Protein AF-A0A963LRU3-F1 (afdb_monomer)

Solvent-accessible surface area (backbone atoms only — not comparable to full-atom values): 7025 Å² total; per-residue (Å²): 54,26,50,71,86,40,82,47,17,64,58,60,82,90,46,84,67,90,66,54,71,66,57,50,51,54,60,57,49,73,84,42,90,81,60,93,87,69,85,81,79,93,67,84,57,61,56,91,53,72,88,30,40,31,77,42,60,68,59,45,30,52,53,37,49,76,72,66,50,53,80,93,74,42,66,72,76,91,49,72,72,38,33,42,38,40,62,49,59,48,100,85,68,46,67,73,80,54,68,53,74,46,72,40,77,71,81,73,88,126

Mean predicted aligned error: 4.02 Å

Structure (mmCIF, N/CA/C/O backbone):
data_AF-A0A963LRU3-F1
#
_entry.id   AF-A0A963LRU3-F1
#
loop_
_atom_site.group_PDB
_atom_site.id
_atom_site.type_symbol
_atom_site.label_atom_id
_atom_site.label_alt_id
_atom_site.label_comp_id
_atom_site.label_asym_id
_atom_site.label_entity_id
_atom_site.label_seq_id
_atom_site.pdbx_PDB_ins_code
_atom_site.Cartn_x
_atom_site.Cartn_y
_atom_site.Cartn_z
_atom_site.occupancy
_atom_site.B_iso_or_equiv
_atom_site.auth_seq_id
_atom_site.auth_comp_id
_atom_site.auth_asym_id
_atom_site.auth_atom_id
_atom_site.pdbx_PDB_model_num
ATOM 1 N N . VAL A 1 1 ? -2.780 5.410 -5.870 1.00 96.12 1 VAL A N 1
ATOM 2 C CA . VAL A 1 1 ? -1.397 5.559 -5.351 1.00 96.12 1 VAL A CA 1
ATOM 3 C C . VAL A 1 1 ? -0.500 6.034 -6.474 1.00 96.12 1 VAL A C 1
ATOM 5 O O . VAL A 1 1 ? -0.472 5.414 -7.535 1.00 96.12 1 VAL A O 1
ATOM 8 N N . GLN A 1 2 ? 0.196 7.145 -6.260 1.00 97.62 2 GLN A N 1
ATOM 9 C CA . GLN A 1 2 ? 1.064 7.779 -7.245 1.00 97.62 2 GLN A CA 1
ATOM 10 C C . GLN A 1 2 ? 2.408 8.151 -6.613 1.00 97.62 2 GLN A C 1
ATOM 12 O O . GLN A 1 2 ? 2.460 8.503 -5.433 1.00 97.62 2 GLN A O 1
ATOM 17 N N . VAL A 1 3 ? 3.470 8.104 -7.414 1.00 98.06 3 VAL A N 1
ATOM 18 C CA . VAL A 1 3 ? 4.805 8.615 -7.078 1.00 98.06 3 VAL A CA 1
ATOM 19 C C . VAL A 1 3 ? 5.189 9.629 -8.149 1.00 98.06 3 VAL A C 1
ATOM 21 O O . VAL A 1 3 ? 5.135 9.315 -9.336 1.00 98.06 3 VAL A O 1
ATOM 24 N N . ASN A 1 4 ? 5.532 10.855 -7.755 1.00 97.44 4 ASN A N 1
ATOM 25 C CA . ASN A 1 4 ? 5.851 11.967 -8.660 1.00 97.44 4 ASN A CA 1
ATOM 26 C C . ASN A 1 4 ? 4.750 12.235 -9.706 1.00 97.44 4 ASN A C 1
ATOM 28 O O . ASN A 1 4 ? 5.034 12.522 -10.864 1.00 97.44 4 ASN A O 1
ATOM 32 N N . GLY A 1 5 ? 3.480 12.078 -9.314 1.00 96.94 5 GLY A N 1
ATOM 33 C CA . GLY A 1 5 ? 2.323 12.201 -10.212 1.00 96.94 5 GLY A CA 1
ATOM 34 C C . GLY A 1 5 ? 2.123 11.021 -11.173 1.00 96.94 5 GLY A C 1
ATOM 35 O O . GLY A 1 5 ? 1.125 10.974 -11.889 1.00 96.94 5 GLY A O 1
ATOM 36 N N . HIS A 1 6 ? 3.023 10.035 -11.179 1.00 96.81 6 HIS A N 1
ATOM 37 C CA . HIS A 1 6 ? 2.880 8.821 -11.973 1.00 96.81 6 HIS A CA 1
ATOM 38 C C . HIS A 1 6 ? 2.137 7.744 -11.188 1.00 96.81 6 HIS A C 1
ATOM 40 O O . HIS A 1 6 ? 2.441 7.466 -10.027 1.00 96.81 6 HIS A O 1
ATOM 46 N N . ARG A 1 7 ? 1.165 7.103 -11.838 1.00 96.19 7 ARG A N 1
ATOM 47 C CA . ARG A 1 7 ? 0.395 5.997 -11.262 1.00 96.19 7 ARG A CA 1
ATOM 48 C C . ARG A 1 7 ? 1.312 4.824 -10.910 1.00 96.19 7 ARG A C 1
ATOM 50 O O . ARG A 1 7 ? 1.947 4.256 -11.793 1.00 96.19 7 ARG A O 1
ATOM 57 N N . LEU A 1 8 ? 1.302 4.424 -9.638 1.00 97.00 8 LEU A N 1
ATOM 58 C CA . LEU A 1 8 ? 1.895 3.166 -9.168 1.00 97.00 8 LEU A CA 1
ATOM 59 C C . LEU A 1 8 ? 0.833 2.057 -9.079 1.00 97.00 8 LEU A C 1
ATOM 61 O O . LEU A 1 8 ? 1.080 0.915 -9.463 1.00 97.00 8 LEU A O 1
ATOM 65 N N . GLY A 1 9 ? -0.372 2.403 -8.620 1.00 96.31 9 GLY A N 1
ATOM 66 C CA . GLY A 1 9 ? -1.486 1.464 -8.527 1.00 96.31 9 GLY A CA 1
ATOM 67 C C . GLY A 1 9 ? -2.780 2.091 -8.026 1.00 96.31 9 GLY A C 1
ATOM 68 O O . GLY A 1 9 ? -2.781 3.122 -7.351 1.00 96.31 9 GLY A O 1
ATOM 69 N N . GLU A 1 10 ? -3.884 1.437 -8.355 1.00 95.50 10 GLU A N 1
ATOM 70 C CA . GLU A 1 10 ? -5.263 1.754 -7.977 1.00 95.50 10 GLU A CA 1
ATOM 71 C C . GLU A 1 10 ? -5.978 0.457 -7.557 1.00 95.50 10 GLU A C 1
ATOM 73 O O . GLU A 1 10 ? -6.902 0.008 -8.235 1.00 95.50 10 GLU A O 1
ATOM 78 N N . PRO A 1 11 ? -5.523 -0.205 -6.478 1.00 94.50 11 PRO A N 1
ATOM 79 C CA . PRO A 1 11 ? -6.152 -1.435 -6.036 1.00 94.50 11 PRO A CA 1
ATOM 80 C C . PRO A 1 11 ? -7.507 -1.167 -5.366 1.00 94.50 11 PRO A C 1
ATOM 82 O O . PRO A 1 11 ? -7.717 -0.146 -4.706 1.00 94.50 11 PRO A O 1
ATOM 85 N N . HIS A 1 12 ? -8.417 -2.126 -5.495 1.00 92.06 12 HIS A N 1
ATOM 86 C CA . HIS A 1 12 ? -9.727 -2.118 -4.864 1.00 92.06 12 HIS A CA 1
ATOM 87 C C . HIS A 1 12 ? -9.644 -2.728 -3.460 1.00 92.06 12 HIS A C 1
ATOM 89 O O . HIS A 1 12 ? -9.326 -3.903 -3.282 1.00 92.06 12 HIS A O 1
ATOM 95 N N . ALA A 1 13 ? -9.959 -1.917 -2.447 1.00 87.69 13 ALA A N 1
ATOM 96 C CA . ALA A 1 13 ? -9.873 -2.307 -1.037 1.00 87.69 13 ALA A CA 1
ATOM 97 C C . ALA A 1 13 ? -10.991 -3.256 -0.568 1.00 87.69 13 ALA A C 1
ATOM 99 O O . ALA A 1 13 ? -10.930 -3.767 0.544 1.00 87.69 13 ALA A O 1
ATOM 100 N N . ASN A 1 14 ? -12.024 -3.473 -1.385 1.00 82.19 14 ASN A N 1
ATOM 101 C CA . ASN A 1 14 ? -13.166 -4.335 -1.071 1.00 82.19 14 ASN A CA 1
ATOM 102 C C . ASN A 1 14 ? -13.119 -5.694 -1.786 1.00 82.19 14 ASN A C 1
ATOM 104 O O . ASN A 1 14 ? -14.058 -6.477 -1.659 1.00 82.19 14 ASN A O 1
ATOM 108 N N . THR A 1 15 ? -12.062 -5.971 -2.548 1.00 82.31 15 THR A N 1
ATOM 109 C CA . THR A 1 15 ? -11.869 -7.237 -3.259 1.00 82.31 15 THR A CA 1
ATOM 110 C C . THR A 1 15 ? -10.659 -7.964 -2.703 1.00 82.31 15 THR A C 1
ATOM 112 O O . THR A 1 15 ? -9.679 -7.330 -2.327 1.00 82.31 15 THR A O 1
ATOM 115 N N . GLU A 1 16 ? -10.716 -9.297 -2.687 1.00 79.44 16 GLU A N 1
ATOM 116 C CA . GLU A 1 16 ? -9.569 -10.153 -2.331 1.00 79.44 16 GLU A CA 1
ATOM 117 C C . GLU A 1 16 ? -9.017 -9.899 -0.913 1.00 79.44 16 GLU A C 1
ATOM 119 O O . GLU A 1 16 ? -7.869 -10.203 -0.594 1.00 79.44 16 GLU A O 1
ATOM 124 N N . VAL A 1 17 ? -9.873 -9.379 -0.030 1.00 75.81 17 VAL A N 1
ATOM 125 C CA . VAL A 1 17 ? -9.587 -9.209 1.393 1.00 75.81 17 VAL A CA 1
ATOM 126 C C . VAL A 1 17 ? -9.653 -10.578 2.069 1.00 75.81 17 VAL A C 1
ATOM 128 O O . VAL A 1 17 ? -10.720 -11.181 2.157 1.00 75.81 17 VAL A O 1
ATOM 131 N N . ILE A 1 18 ? -8.508 -11.073 2.547 1.00 84.38 18 ILE A N 1
ATOM 132 C CA . ILE A 1 18 ? -8.418 -12.382 3.219 1.00 84.38 18 ILE A CA 1
ATOM 133 C C . ILE A 1 18 ? -9.084 -12.338 4.602 1.00 84.38 18 ILE A C 1
ATOM 135 O O . ILE A 1 18 ? -9.741 -13.300 4.996 1.00 84.38 18 ILE A O 1
ATOM 139 N N . PHE A 1 19 ? -8.918 -11.224 5.327 1.00 89.62 19 PHE A N 1
ATOM 140 C CA . PHE A 1 19 ? -9.510 -11.010 6.646 1.00 89.62 19 PHE A CA 1
ATOM 141 C C . PHE A 1 19 ? -10.176 -9.642 6.734 1.00 89.62 19 PHE A C 1
ATOM 143 O O . PHE A 1 19 ? -9.533 -8.625 6.472 1.00 89.62 19 PHE A O 1
ATOM 150 N N . ASP A 1 20 ? -11.439 -9.601 7.147 1.00 90.50 20 ASP A N 1
ATOM 151 C CA . ASP A 1 20 ? -12.114 -8.336 7.427 1.00 90.50 20 ASP A CA 1
ATOM 152 C C . ASP A 1 20 ? -11.621 -7.695 8.744 1.00 90.50 20 ASP A C 1
ATOM 154 O O . ASP A 1 20 ? -10.944 -8.318 9.570 1.00 90.50 20 ASP A O 1
ATOM 158 N N . PHE A 1 21 ? -11.964 -6.420 8.966 1.00 92.50 21 PHE A N 1
ATOM 159 C CA . PHE A 1 21 ? -11.562 -5.707 10.183 1.00 92.50 21 PHE A CA 1
ATOM 160 C C . PHE A 1 21 ? -12.089 -6.357 11.469 1.00 92.50 21 PHE A C 1
ATOM 162 O O . PHE A 1 21 ? -11.407 -6.292 12.489 1.00 92.50 21 PHE A O 1
ATOM 169 N N . GLY A 1 22 ? -13.258 -7.002 11.441 1.00 94.50 22 GLY A N 1
ATOM 170 C CA . GLY A 1 22 ? -13.806 -7.713 12.595 1.00 94.50 22 GLY A CA 1
ATOM 171 C C . GLY A 1 22 ? -12.933 -8.906 12.985 1.00 94.50 22 GLY A C 1
ATOM 172 O O . GLY A 1 22 ? -12.600 -9.072 14.160 1.00 94.50 22 GLY A O 1
ATOM 173 N N . GLN A 1 23 ? -12.483 -9.684 11.999 1.00 95.31 23 GLN A N 1
ATOM 174 C CA . GLN A 1 23 ? -11.549 -10.794 12.195 1.00 95.31 23 GLN A CA 1
ATOM 175 C C . GLN A 1 23 ? -10.186 -10.308 12.705 1.00 95.31 23 GLN A C 1
ATOM 177 O O . GLN A 1 23 ? -9.630 -10.904 13.632 1.00 95.31 23 GLN A O 1
ATOM 182 N N . ILE A 1 24 ? -9.666 -9.203 12.159 1.00 94.88 24 ILE A N 1
ATOM 183 C CA . ILE A 1 24 ? -8.406 -8.598 12.618 1.00 94.88 24 ILE A CA 1
ATOM 184 C C . ILE A 1 24 ? -8.538 -8.134 14.075 1.00 94.88 24 ILE A C 1
ATOM 186 O O . ILE A 1 24 ? -7.710 -8.496 14.912 1.00 94.88 24 ILE A O 1
ATOM 190 N N . ILE A 1 25 ? -9.596 -7.389 14.410 1.00 96.12 25 ILE A N 1
ATOM 191 C CA . ILE A 1 25 ? -9.867 -6.917 15.775 1.00 96.12 25 ILE A CA 1
ATOM 192 C C . ILE A 1 25 ? -9.953 -8.098 16.744 1.00 96.12 25 ILE A C 1
ATOM 194 O O . ILE A 1 25 ? -9.271 -8.093 17.770 1.00 96.12 25 ILE A O 1
ATOM 198 N N . ALA A 1 26 ? -10.733 -9.130 16.408 1.00 96.44 26 ALA A N 1
ATOM 199 C CA . ALA A 1 26 ? -10.885 -10.321 17.238 1.00 96.44 26 ALA A CA 1
ATOM 200 C C . ALA A 1 26 ? -9.544 -11.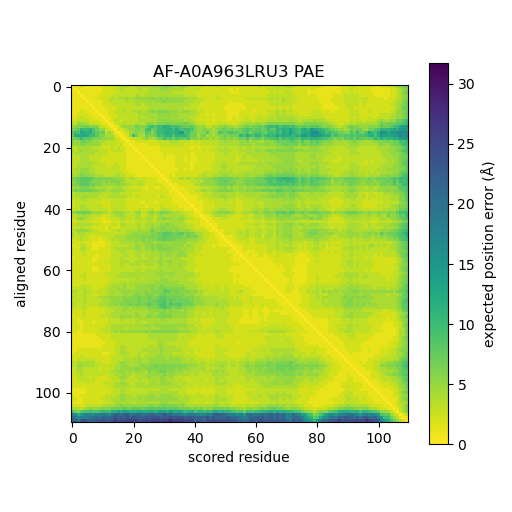036 17.468 1.00 96.44 26 ALA A C 1
ATOM 202 O O . ALA A 1 26 ? -9.238 -11.448 18.589 1.00 96.44 26 ALA A O 1
ATOM 203 N N . HIS A 1 27 ? -8.708 -11.147 16.431 1.00 96.19 27 HIS A N 1
ATOM 204 C CA . HIS A 1 27 ? -7.382 -11.743 16.558 1.00 96.19 27 HIS A CA 1
ATOM 205 C C . HIS A 1 27 ? -6.473 -10.929 17.487 1.00 96.19 27 HIS A C 1
ATOM 207 O O . HIS A 1 27 ? -5.814 -11.507 18.353 1.00 96.19 27 HIS A O 1
ATOM 213 N N . LEU A 1 28 ? -6.428 -9.603 17.319 1.00 95.56 28 LEU A N 1
ATOM 214 C CA . LEU A 1 28 ? -5.590 -8.717 18.132 1.00 95.56 28 LEU A CA 1
ATOM 215 C C . LEU A 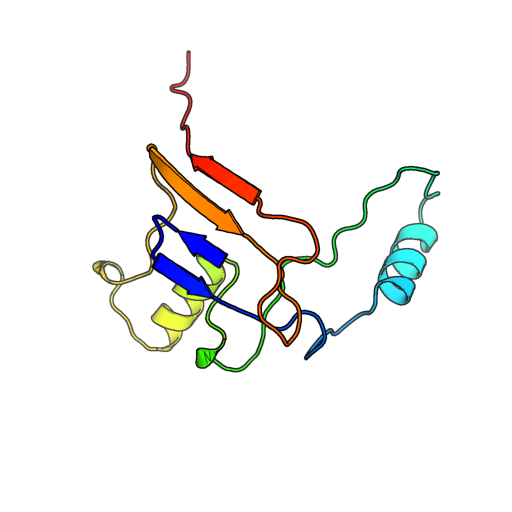1 28 ? -6.048 -8.697 19.598 1.00 95.56 28 LEU A C 1
ATOM 217 O O . LEU A 1 28 ? -5.205 -8.704 20.493 1.00 95.56 28 LEU A O 1
ATOM 221 N N . ALA A 1 29 ? -7.361 -8.723 19.842 1.00 97.19 29 ALA A N 1
ATOM 222 C CA . ALA A 1 29 ? -7.950 -8.708 21.180 1.00 97.19 29 ALA A CA 1
A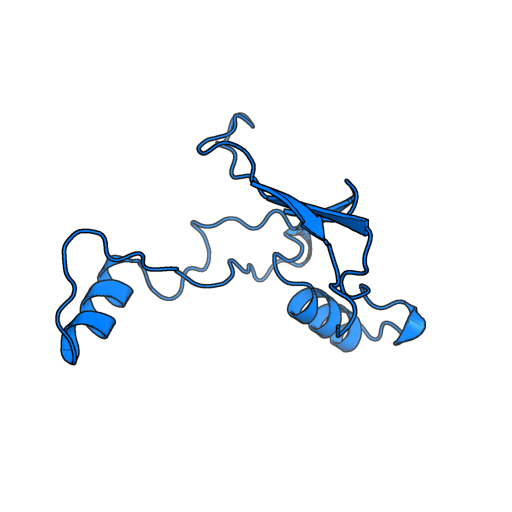TOM 223 C C . ALA A 1 29 ? -7.743 -10.019 21.963 1.00 97.19 29 ALA A C 1
ATOM 225 O O . ALA A 1 29 ? -7.894 -10.042 23.183 1.00 97.19 29 ALA A O 1
ATOM 226 N N . ARG A 1 30 ? -7.363 -11.117 21.289 1.00 97.88 30 ARG A N 1
ATOM 227 C CA . ARG A 1 30 ? -7.166 -12.431 21.926 1.00 97.88 30 ARG A CA 1
ATOM 228 C C . ARG A 1 30 ? -6.081 -12.419 23.005 1.00 97.88 30 ARG A C 1
ATOM 230 O O . ARG A 1 30 ? -6.172 -13.180 23.961 1.00 97.88 30 ARG A O 1
ATOM 237 N N . THR A 1 31 ? -5.038 -11.606 22.840 1.00 96.50 31 THR A N 1
ATOM 238 C CA . THR A 1 31 ? -3.860 -11.620 23.730 1.00 96.50 31 THR A CA 1
ATOM 239 C C . THR A 1 31 ? -3.524 -10.255 24.328 1.00 96.50 31 THR A C 1
ATOM 241 O O . THR A 1 31 ? -2.511 -10.129 25.011 1.00 96.50 31 THR A O 1
ATOM 244 N N . ARG A 1 32 ? -4.325 -9.218 24.055 1.00 97.12 32 ARG A N 1
ATOM 245 C CA . ARG A 1 32 ? -4.160 -7.866 24.613 1.00 97.12 32 ARG A CA 1
ATOM 246 C C . ARG A 1 32 ? -5.477 -7.096 24.585 1.00 97.12 32 ARG A C 1
ATOM 248 O O . ARG A 1 32 ? -6.298 -7.311 23.702 1.00 97.12 32 ARG A O 1
ATOM 255 N N . GLY A 1 33 ? -5.650 -6.162 25.518 1.00 96.75 33 GLY A N 1
ATOM 256 C CA . GLY A 1 33 ? -6.751 -5.200 25.462 1.00 96.75 33 GLY A CA 1
ATOM 257 C C . GLY A 1 33 ? -6.552 -4.184 24.334 1.00 96.75 33 GLY A C 1
ATOM 258 O O . GLY A 1 33 ? -5.429 -3.750 24.080 1.00 96.75 33 GLY A O 1
ATOM 259 N N . LEU A 1 34 ? -7.643 -3.794 23.676 1.00 97.31 34 LEU A N 1
ATOM 260 C CA . LEU A 1 34 ? -7.689 -2.680 22.728 1.00 97.31 34 LEU A CA 1
ATOM 261 C C . LEU A 1 34 ? -8.494 -1.552 23.378 1.00 97.31 34 LEU A C 1
ATOM 263 O O . LEU A 1 34 ? -9.623 -1.777 23.812 1.00 97.31 34 LEU A O 1
ATOM 267 N N . CYS A 1 35 ? -7.916 -0.358 23.493 1.00 96.88 35 CYS A N 1
ATOM 268 C CA . CYS A 1 35 ? -8.571 0.794 24.115 1.00 96.88 35 CYS A CA 1
ATOM 269 C C . CYS A 1 35 ? -9.168 1.745 23.069 1.00 96.88 35 CYS A C 1
ATOM 271 O O . CYS A 1 35 ? -8.816 1.701 21.884 1.00 96.88 35 CYS A O 1
ATOM 273 N N . ALA A 1 36 ? -10.066 2.626 23.514 1.00 97.56 36 ALA A N 1
ATOM 274 C CA . ALA A 1 36 ? -10.605 3.687 22.673 1.00 97.56 36 ALA A CA 1
ATOM 275 C C . ALA A 1 36 ? -9.466 4.543 22.092 1.00 97.56 36 ALA A C 1
ATOM 277 O O . ALA A 1 36 ? -8.560 4.951 22.816 1.00 97.56 36 ALA A O 1
ATOM 278 N N . GLY A 1 37 ? -9.516 4.786 20.781 1.00 96.94 37 GLY A N 1
ATOM 279 C CA . GLY A 1 37 ? -8.458 5.486 20.045 1.00 96.94 37 GLY A CA 1
ATOM 280 C C . GLY A 1 37 ? -7.387 4.581 19.424 1.00 96.94 37 GLY A C 1
ATOM 281 O O . GLY A 1 37 ? -6.507 5.088 18.735 1.00 96.94 37 GLY A O 1
ATOM 282 N N . SER A 1 38 ? -7.455 3.257 19.606 1.00 96.56 38 SER A N 1
ATOM 283 C CA . SER A 1 38 ? -6.560 2.325 18.902 1.00 96.56 38 SER A CA 1
ATOM 284 C C . SER A 1 38 ? -6.755 2.413 17.381 1.00 96.56 38 SER A C 1
ATOM 286 O O . SER A 1 38 ? -7.880 2.301 16.896 1.00 96.56 38 SER A O 1
ATOM 288 N N . ILE A 1 39 ? -5.661 2.556 16.626 1.00 95.94 39 ILE A N 1
ATOM 289 C CA . ILE A 1 39 ? -5.664 2.537 15.156 1.00 95.94 39 ILE A CA 1
ATOM 290 C C . ILE A 1 39 ? -5.231 1.150 14.682 1.00 95.94 39 ILE A C 1
ATOM 292 O O . ILE A 1 39 ? -4.172 0.656 15.068 1.00 95.94 39 ILE A O 1
ATOM 296 N N . ILE A 1 40 ? -6.047 0.525 13.835 1.00 94.12 40 ILE A N 1
ATOM 297 C CA . ILE A 1 40 ? -5.787 -0.801 13.268 1.00 94.12 40 ILE A CA 1
ATOM 298 C C . ILE A 1 40 ? -5.675 -0.656 11.755 1.00 94.12 40 ILE A C 1
ATOM 300 O O . ILE A 1 40 ? -6.621 -0.233 11.095 1.00 94.12 40 ILE A O 1
ATOM 304 N N . GLY A 1 41 ? -4.514 -1.010 11.207 1.00 91.94 41 GLY A N 1
ATOM 305 C CA . GLY A 1 41 ? -4.301 -1.077 9.765 1.00 91.94 41 GLY A CA 1
ATOM 306 C C . GLY A 1 41 ? -4.633 -2.464 9.220 1.00 91.94 41 GLY A C 1
ATOM 307 O O . GLY A 1 41 ? -4.259 -3.466 9.825 1.00 91.94 41 GLY A O 1
ATOM 308 N N . ALA A 1 42 ? -5.285 -2.523 8.057 1.00 87.00 42 ALA A N 1
ATOM 309 C CA . ALA A 1 42 ? -5.524 -3.777 7.332 1.00 87.00 42 ALA A CA 1
ATOM 310 C C . ALA A 1 42 ? -4.252 -4.349 6.670 1.00 87.00 42 ALA A C 1
ATOM 312 O O . ALA A 1 42 ? -4.240 -5.496 6.236 1.00 87.00 42 ALA A O 1
ATOM 313 N N . GLY A 1 43 ? -3.182 -3.551 6.602 1.00 88.06 43 GLY A N 1
ATOM 314 C CA . GLY A 1 43 ? -2.007 -3.828 5.780 1.00 88.06 43 GLY A CA 1
ATOM 315 C C . GLY A 1 43 ? -2.135 -3.220 4.383 1.00 88.06 43 GLY A C 1
ATOM 316 O O . GLY A 1 43 ? -3.074 -2.478 4.089 1.00 88.06 43 GLY A O 1
ATOM 317 N N . THR A 1 44 ? -1.154 -3.501 3.530 1.00 89.88 44 THR A N 1
ATOM 318 C CA . THR A 1 44 ? -1.142 -3.037 2.139 1.00 89.88 44 THR A CA 1
ATOM 319 C C . THR A 1 44 ? -2.280 -3.689 1.357 1.00 89.88 44 THR A C 1
ATOM 321 O O . THR A 1 44 ? -2.406 -4.912 1.363 1.00 89.88 44 THR A O 1
ATOM 324 N N . ILE A 1 45 ? -3.077 -2.890 0.643 1.00 91.69 45 ILE A N 1
ATOM 325 C CA . ILE A 1 45 ? -4.085 -3.421 -0.281 1.00 91.69 45 ILE A CA 1
ATOM 326 C C . ILE A 1 45 ? -3.381 -3.922 -1.544 1.00 91.69 45 ILE A C 1
ATOM 328 O O . ILE A 1 45 ? -2.644 -3.173 -2.188 1.00 91.69 45 ILE A O 1
ATOM 332 N N . SER A 1 46 ? -3.639 -5.176 -1.902 1.00 90.75 46 SER A N 1
ATOM 333 C CA . SER A 1 46 ? -3.108 -5.826 -3.097 1.00 90.75 46 SER A CA 1
ATOM 334 C C . SER A 1 46 ? -4.232 -6.569 -3.807 1.00 90.75 46 SER A C 1
ATOM 336 O O . SER A 1 46 ? -5.116 -7.122 -3.152 1.00 90.75 46 SER A O 1
ATOM 338 N N . ASN A 1 47 ? -4.204 -6.573 -5.137 1.00 92.62 47 ASN A N 1
ATOM 339 C CA . ASN A 1 47 ? -5.091 -7.400 -5.950 1.00 92.62 47 ASN A CA 1
ATOM 340 C C . ASN A 1 47 ? -4.274 -8.253 -6.925 1.00 92.62 47 ASN A C 1
ATOM 342 O O . ASN A 1 47 ? -3.189 -7.845 -7.343 1.00 92.62 47 ASN A O 1
ATOM 346 N N . ALA A 1 48 ? -4.806 -9.409 -7.318 1.00 88.44 48 ALA A N 1
ATOM 347 C CA . ALA A 1 48 ? -4.154 -10.378 -8.192 1.00 88.44 48 ALA A CA 1
ATOM 348 C C . ALA A 1 48 ? -3.921 -9.841 -9.613 1.00 88.44 48 ALA A C 1
ATOM 350 O O . ALA A 1 48 ? -2.928 -10.180 -10.254 1.00 88.44 48 ALA A O 1
ATOM 351 N N . SER A 1 49 ? -4.824 -8.991 -10.111 1.00 89.56 49 SER A N 1
ATOM 352 C CA . SER A 1 49 ? -4.691 -8.388 -11.439 1.00 89.56 49 SER A CA 1
ATOM 353 C C . SER A 1 49 ? -3.532 -7.393 -11.489 1.00 89.56 49 SER A C 1
ATOM 355 O O . SER A 1 49 ? -3.545 -6.376 -10.795 1.00 89.56 49 SER A O 1
ATOM 357 N N . ALA A 1 50 ? -2.580 -7.615 -12.399 1.00 87.50 50 ALA A N 1
ATOM 358 C CA . ALA A 1 50 ? -1.483 -6.680 -12.652 1.00 87.50 50 ALA A CA 1
ATOM 359 C C . ALA A 1 50 ? -1.971 -5.283 -13.091 1.00 87.50 50 ALA A C 1
ATOM 361 O O . ALA A 1 50 ? -1.311 -4.282 -12.818 1.00 87.50 50 ALA A O 1
ATOM 362 N N . ALA A 1 51 ? -3.154 -5.187 -13.713 1.00 92.06 51 ALA A N 1
ATOM 363 C CA . ALA A 1 51 ? -3.730 -3.911 -14.147 1.00 92.06 51 ALA A CA 1
ATOM 364 C C . ALA A 1 51 ? -4.086 -2.984 -12.969 1.00 92.06 51 ALA A C 1
ATOM 366 O O . ALA A 1 51 ? -4.032 -1.757 -13.104 1.00 92.06 51 ALA A O 1
ATOM 367 N N . ALA A 1 52 ? -4.381 -3.551 -11.793 1.00 93.94 52 ALA A N 1
ATOM 368 C CA . ALA A 1 52 ? -4.582 -2.777 -10.569 1.00 93.94 52 ALA A CA 1
ATOM 369 C C . ALA A 1 52 ? -3.299 -2.042 -10.137 1.00 93.94 52 ALA A C 1
ATOM 371 O O . ALA A 1 52 ? -3.367 -1.063 -9.400 1.00 93.94 52 ALA A O 1
ATOM 372 N N . GLY A 1 53 ? -2.128 -2.456 -10.632 1.00 94.12 53 GLY A N 1
ATOM 373 C CA . GLY A 1 53 ? -0.835 -1.951 -10.186 1.00 94.12 53 GLY A CA 1
ATOM 374 C C . GLY A 1 53 ? -0.543 -2.363 -8.744 1.00 94.12 53 GLY A C 1
ATOM 375 O O . GLY A 1 53 ? -1.054 -3.375 -8.261 1.00 94.12 53 GLY A O 1
ATOM 376 N N . SER A 1 54 ? 0.282 -1.580 -8.055 1.00 94.44 54 SER A N 1
ATOM 377 C CA . SER A 1 54 ? 0.730 -1.893 -6.696 1.00 94.44 54 SER A CA 1
ATOM 378 C C . SER A 1 54 ? 0.575 -0.702 -5.754 1.00 94.44 54 SER A C 1
ATOM 380 O O . SER A 1 54 ? 0.800 0.449 -6.122 1.00 94.44 54 SER A O 1
ATOM 382 N N . ALA A 1 55 ? 0.226 -0.982 -4.498 1.00 94.44 55 ALA A N 1
ATOM 383 C CA . ALA A 1 55 ? 0.295 -0.001 -3.410 1.00 94.44 55 ALA A CA 1
ATOM 384 C C . ALA A 1 55 ? 1.635 -0.056 -2.649 1.00 94.44 55 ALA A C 1
ATOM 386 O O . ALA A 1 55 ? 1.841 0.691 -1.697 1.00 94.44 55 ALA A O 1
ATOM 387 N N . CYS A 1 56 ? 2.555 -0.932 -3.064 1.00 95.12 56 CYS A N 1
ATOM 388 C CA . CYS A 1 56 ? 3.875 -1.109 -2.470 1.00 95.12 56 CYS A CA 1
ATOM 389 C C . CYS A 1 56 ? 4.942 -1.209 -3.566 1.00 95.12 56 CYS A C 1
ATOM 391 O O . CYS A 1 56 ? 4.808 -2.009 -4.491 1.00 95.12 56 CYS A O 1
ATOM 393 N N . ILE A 1 57 ? 6.027 -0.438 -3.440 1.00 96.19 57 ILE A N 1
ATOM 394 C CA . ILE A 1 57 ? 7.146 -0.480 -4.395 1.00 96.19 57 ILE A CA 1
ATOM 395 C C . ILE A 1 57 ? 7.830 -1.848 -4.376 1.00 96.19 57 ILE A C 1
ATOM 397 O O . ILE A 1 57 ? 8.137 -2.391 -5.431 1.00 96.19 57 ILE A O 1
ATOM 401 N N . THR A 1 58 ? 8.029 -2.444 -3.200 1.00 95.62 58 THR A N 1
ATOM 402 C CA . THR A 1 58 ? 8.635 -3.778 -3.098 1.00 95.62 58 THR A CA 1
ATOM 403 C C . THR A 1 58 ? 7.796 -4.827 -3.823 1.00 95.62 58 THR A C 1
ATOM 405 O O . THR A 1 58 ? 8.348 -5.646 -4.549 1.00 95.62 58 TH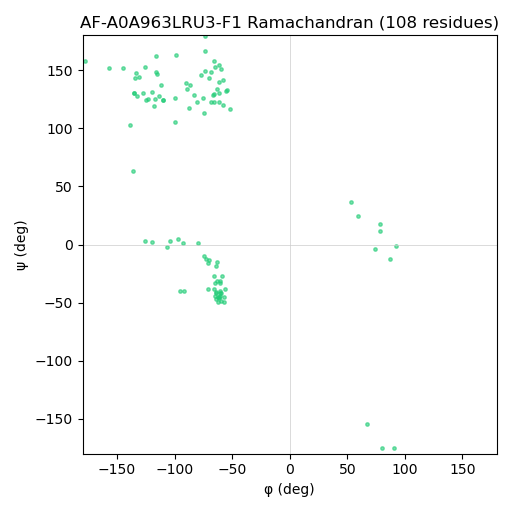R A O 1
ATOM 408 N N . GLU A 1 59 ? 6.469 -4.773 -3.694 1.00 94.81 59 GLU A N 1
ATOM 409 C CA . GLU A 1 59 ? 5.575 -5.655 -4.449 1.00 94.81 59 GLU A CA 1
ATOM 410 C C . GLU A 1 59 ? 5.692 -5.421 -5.963 1.00 94.81 59 GLU A C 1
ATOM 412 O O . GLU A 1 59 ? 5.833 -6.384 -6.715 1.00 94.81 59 GLU A O 1
ATOM 417 N N . ALA A 1 60 ? 5.699 -4.158 -6.408 1.00 95.38 60 ALA A N 1
ATOM 418 C CA . ALA A 1 60 ? 5.875 -3.813 -7.819 1.00 95.38 60 ALA A CA 1
ATOM 419 C C . ALA A 1 60 ? 7.187 -4.385 -8.379 1.00 95.38 60 ALA A C 1
ATOM 421 O O . ALA A 1 60 ? 7.190 -5.006 -9.441 1.00 95.38 60 ALA A O 1
ATOM 422 N N . ARG A 1 61 ? 8.287 -4.245 -7.627 1.00 97.00 61 ARG A N 1
ATOM 423 C CA . ARG A 1 61 ? 9.594 -4.813 -7.980 1.00 97.00 61 ARG A CA 1
ATOM 424 C C . ARG A 1 61 ? 9.545 -6.334 -8.067 1.00 97.00 61 ARG A C 1
ATOM 426 O O . ARG A 1 61 ? 10.056 -6.887 -9.029 1.00 97.00 61 ARG A O 1
ATOM 433 N N . VAL A 1 62 ? 8.930 -7.016 -7.097 1.00 95.75 62 VAL A N 1
ATOM 434 C CA . VAL A 1 62 ? 8.807 -8.485 -7.114 1.00 95.75 62 VAL A CA 1
ATOM 435 C C . VAL A 1 62 ? 8.031 -8.955 -8.343 1.00 95.75 62 VAL A C 1
ATOM 437 O O . VAL A 1 62 ? 8.478 -9.881 -9.009 1.00 95.75 62 VAL A O 1
ATOM 440 N N . ARG A 1 63 ? 6.916 -8.300 -8.689 1.00 93.94 63 ARG A N 1
ATOM 441 C CA . ARG A 1 63 ? 6.148 -8.623 -9.904 1.00 93.94 63 ARG A CA 1
ATOM 442 C C . ARG A 1 63 ? 6.991 -8.456 -11.166 1.00 93.94 63 ARG A C 1
ATOM 444 O O . ARG A 1 63 ? 7.084 -9.383 -11.954 1.00 93.94 63 ARG A O 1
ATOM 451 N N . GLN A 1 64 ? 7.686 -7.330 -11.296 1.00 96.12 64 GLN A N 1
ATOM 452 C CA . GLN A 1 64 ? 8.582 -7.077 -12.424 1.00 96.12 64 GLN A CA 1
ATOM 453 C C . GLN A 1 64 ? 9.724 -8.103 -12.520 1.00 96.12 64 GLN A C 1
ATOM 455 O O . GLN A 1 64 ? 10.036 -8.561 -13.612 1.00 96.12 64 GLN A O 1
ATOM 460 N N . ILE A 1 65 ? 10.318 -8.513 -11.393 1.00 97.12 65 ILE A N 1
ATOM 461 C CA . ILE A 1 65 ? 11.336 -9.576 -11.364 1.00 97.12 65 ILE A CA 1
ATOM 462 C C . ILE A 1 65 ? 10.751 -10.901 -11.867 1.00 97.12 65 ILE A C 1
ATOM 464 O O . ILE A 1 65 ? 11.386 -11.583 -12.669 1.00 97.12 65 ILE A O 1
ATOM 468 N N . LEU A 1 66 ? 9.547 -11.266 -11.413 1.00 95.81 66 LEU A N 1
ATOM 469 C CA . LEU A 1 66 ? 8.854 -12.475 -11.871 1.00 95.81 66 LEU A CA 1
ATOM 470 C C . LEU A 1 66 ? 8.514 -12.414 -13.369 1.00 95.81 66 LEU A C 1
ATOM 472 O O . LEU A 1 66 ? 8.559 -13.444 -14.037 1.00 95.81 66 LEU A O 1
ATOM 476 N N . ASP A 1 67 ? 8.264 -11.215 -13.896 1.00 95.62 67 ASP A N 1
ATOM 477 C CA . ASP A 1 67 ? 8.058 -10.950 -15.325 1.00 95.62 67 ASP A CA 1
ATOM 478 C C . ASP A 1 67 ? 9.377 -10.872 -16.127 1.00 95.62 67 ASP A C 1
ATOM 480 O O . ASP A 1 67 ? 9.363 -10.651 -17.338 1.00 95.62 67 ASP A O 1
ATOM 484 N N . GLY A 1 68 ? 10.532 -11.064 -15.478 1.00 97.44 68 GLY A N 1
ATOM 485 C CA . GLY A 1 68 ? 11.849 -11.067 -16.120 1.00 97.44 68 GLY A CA 1
ATOM 486 C C . GLY A 1 68 ? 12.406 -9.679 -16.447 1.00 97.44 68 GLY A C 1
ATOM 487 O O . GLY A 1 68 ? 13.319 -9.565 -17.266 1.00 97.44 68 GLY A O 1
ATOM 488 N N . VAL A 1 69 ? 11.877 -8.621 -15.829 1.00 97.81 69 VAL A N 1
ATOM 489 C CA . VAL A 1 69 ? 12.378 -7.251 -15.998 1.00 97.81 69 VAL A CA 1
ATOM 490 C C . VAL A 1 69 ? 13.794 -7.138 -15.403 1.00 97.81 69 VAL A C 1
ATOM 492 O O . VAL A 1 69 ? 13.989 -7.501 -14.238 1.00 97.81 69 VAL A O 1
ATOM 495 N N . PRO A 1 70 ? 14.783 -6.617 -16.159 1.00 97.44 70 PRO A N 1
ATOM 496 C CA . PRO A 1 70 ? 16.139 -6.390 -15.658 1.00 97.44 70 PRO A CA 1
ATOM 497 C C . PRO A 1 70 ? 16.183 -5.439 -14.457 1.00 97.44 70 PRO A C 1
ATOM 499 O O . PRO A 1 70 ? 15.357 -4.531 -14.344 1.00 97.44 70 PRO A O 1
ATOM 502 N N . GLU A 1 71 ? 17.174 -5.608 -13.578 1.00 94.81 71 GLU A N 1
ATOM 503 C CA . GLU A 1 71 ? 17.276 -4.864 -12.314 1.00 94.81 71 GLU A CA 1
ATOM 504 C C . GLU A 1 71 ? 17.277 -3.338 -12.512 1.00 94.81 71 GLU A C 1
ATOM 506 O O . GLU A 1 71 ? 16.629 -2.607 -11.758 1.00 94.81 71 GLU A O 1
ATOM 511 N N . GLU A 1 72 ? 17.943 -2.859 -13.562 1.00 96.00 72 GLU A N 1
ATOM 512 C CA . GLU A 1 72 ? 18.048 -1.446 -13.920 1.00 96.00 72 GLU A CA 1
ATOM 513 C C . GLU A 1 72 ? 16.736 -0.824 -14.431 1.00 96.00 72 GLU A C 1
ATOM 515 O O . GLU A 1 72 ? 16.624 0.401 -14.494 1.00 96.00 72 GLU A O 1
ATOM 520 N N . GLN A 1 73 ? 15.739 -1.650 -14.763 1.00 96.62 73 GLN A N 1
ATOM 521 C CA . GLN A 1 73 ? 14.407 -1.236 -15.224 1.00 96.62 73 GLN A CA 1
ATOM 522 C C . GLN A 1 73 ? 13.316 -1.448 -14.162 1.00 96.62 73 GLN A C 1
ATOM 524 O O . GLN A 1 73 ? 12.152 -1.107 -14.390 1.00 96.62 73 GLN A O 1
ATOM 529 N N . LEU A 1 74 ? 13.669 -1.999 -12.996 1.00 96.75 74 LEU A N 1
ATOM 530 C CA . LEU A 1 74 ? 12.726 -2.177 -11.898 1.00 96.75 74 LEU A CA 1
ATOM 531 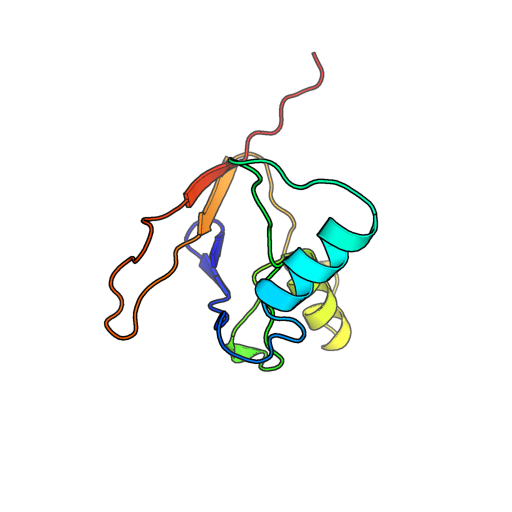C C . LEU A 1 74 ? 12.242 -0.830 -11.359 1.00 96.75 74 LEU A C 1
ATOM 533 O O . LEU A 1 74 ? 12.960 0.170 -11.356 1.00 96.75 74 LEU A O 1
ATOM 537 N N . CYS A 1 75 ? 11.031 -0.841 -10.807 1.00 95.88 75 CYS A N 1
ATOM 538 C CA . CYS A 1 75 ? 10.444 0.279 -10.094 1.00 95.88 75 CYS A CA 1
ATOM 539 C C . CYS A 1 75 ? 11.435 0.759 -9.017 1.00 95.88 75 CYS A C 1
ATOM 541 O O . CYS A 1 75 ? 11.797 -0.022 -8.122 1.00 95.88 75 CYS A O 1
ATOM 543 N N . PRO A 1 76 ? 11.942 1.999 -9.107 1.00 96.31 76 PRO A N 1
ATOM 544 C CA . PRO A 1 76 ? 12.917 2.492 -8.151 1.00 96.31 76 PRO A CA 1
ATOM 545 C C . PRO A 1 76 ? 12.261 2.676 -6.781 1.00 96.31 76 PRO A C 1
ATOM 547 O O . PRO A 1 76 ? 11.080 3.004 -6.674 1.00 96.31 76 PRO A O 1
ATOM 550 N N . TYR A 1 77 ? 13.045 2.487 -5.720 1.00 96.94 77 TYR A N 1
ATOM 551 C CA . TYR A 1 77 ? 12.651 2.981 -4.404 1.00 96.94 77 TYR A CA 1
ATOM 552 C C . TYR A 1 77 ? 12.618 4.509 -4.393 1.00 96.94 77 TYR A C 1
ATOM 554 O O . TYR A 1 77 ? 13.277 5.157 -5.210 1.00 96.94 77 TYR A O 1
ATOM 562 N N . LEU A 1 78 ? 11.858 5.050 -3.441 1.00 96.94 78 LEU A N 1
ATOM 563 C CA . LEU A 1 78 ? 11.743 6.486 -3.232 1.00 96.94 78 LEU A CA 1
ATOM 564 C C . LEU A 1 78 ? 13.115 7.110 -2.958 1.00 96.94 78 LEU A C 1
ATOM 566 O O . LEU A 1 78 ? 13.949 6.538 -2.252 1.00 96.94 78 LEU A O 1
ATOM 570 N N . ARG A 1 79 ? 13.318 8.300 -3.507 1.00 96.62 79 ARG A N 1
ATOM 571 C CA . ARG A 1 79 ? 14.503 9.141 -3.343 1.00 96.62 79 ARG A CA 1
ATOM 572 C C . ARG A 1 79 ? 14.122 10.435 -2.637 1.00 96.62 79 ARG A C 1
ATOM 574 O O . ARG A 1 79 ? 12.951 10.809 -2.588 1.00 96.62 79 ARG A O 1
ATOM 581 N N . ASP A 1 80 ? 15.121 11.126 -2.095 1.00 96.75 80 ASP A N 1
ATOM 582 C CA . ASP A 1 80 ? 14.908 12.471 -1.562 1.00 96.75 80 ASP A CA 1
ATOM 583 C C . ASP A 1 80 ? 14.282 13.380 -2.631 1.00 96.75 80 ASP A C 1
ATOM 585 O O . ASP A 1 80 ? 14.706 13.376 -3.789 1.00 96.75 80 ASP A O 1
ATOM 589 N N . GLY A 1 81 ? 13.245 14.124 -2.249 1.00 96.56 81 GLY A N 1
ATOM 590 C CA . GLY A 1 81 ? 12.506 14.996 -3.158 1.00 96.56 81 GLY A CA 1
ATOM 591 C C . GLY A 1 81 ? 11.356 14.338 -3.919 1.00 96.56 81 GLY A C 1
ATOM 592 O O . GLY A 1 81 ? 10.528 15.079 -4.450 1.00 96.56 81 GLY A O 1
ATOM 593 N N . ASP A 1 82 ? 11.239 13.005 -3.927 1.00 98.06 82 ASP A N 1
ATOM 594 C CA . ASP A 1 82 ? 10.062 12.344 -4.501 1.00 98.06 82 ASP A CA 1
ATOM 595 C C . ASP A 1 82 ? 8.785 12.753 -3.754 1.00 98.06 82 ASP A C 1
ATOM 597 O O . ASP A 1 82 ? 8.819 13.115 -2.582 1.00 98.06 82 ASP A O 1
ATOM 601 N N . THR A 1 83 ? 7.632 12.682 -4.412 1.00 98.25 83 THR A N 1
ATOM 602 C CA . THR A 1 83 ? 6.323 12.949 -3.800 1.00 98.25 83 THR A CA 1
ATOM 603 C C . THR A 1 83 ? 5.433 11.722 -3.900 1.00 98.25 83 THR A C 1
ATOM 605 O O . THR A 1 83 ? 5.285 11.148 -4.979 1.00 98.25 83 THR A O 1
ATOM 608 N N . VAL A 1 84 ? 4.811 11.329 -2.791 1.00 98.12 84 VAL A N 1
ATOM 609 C CA . VAL A 1 84 ? 3.860 10.216 -2.737 1.00 98.12 84 VAL A CA 1
ATOM 610 C C . VAL A 1 84 ? 2.461 10.762 -2.510 1.00 98.12 84 VAL A C 1
ATOM 612 O O . VAL A 1 84 ? 2.209 11.441 -1.515 1.00 98.12 84 VAL A O 1
ATOM 615 N N . ARG A 1 85 ? 1.541 10.400 -3.409 1.00 97.94 85 ARG A N 1
ATOM 616 C CA . ARG A 1 85 ? 0.121 10.732 -3.296 1.00 97.94 85 ARG A CA 1
ATOM 617 C C . ARG A 1 85 ? -0.733 9.474 -3.180 1.00 97.94 85 ARG A C 1
ATOM 619 O O . ARG A 1 85 ? -0.697 8.583 -4.035 1.00 97.94 85 ARG A O 1
ATOM 626 N N . MET A 1 86 ? -1.545 9.401 -2.133 1.00 97.38 86 MET A N 1
ATOM 627 C CA . MET A 1 86 ? -2.504 8.325 -1.896 1.00 97.38 86 MET A CA 1
ATOM 628 C C . MET A 1 86 ? -3.884 8.912 -1.641 1.00 97.38 86 MET A C 1
ATOM 630 O O . MET A 1 86 ? -4.055 9.788 -0.802 1.00 97.38 86 MET A O 1
ATOM 634 N N . GLU A 1 87 ? -4.87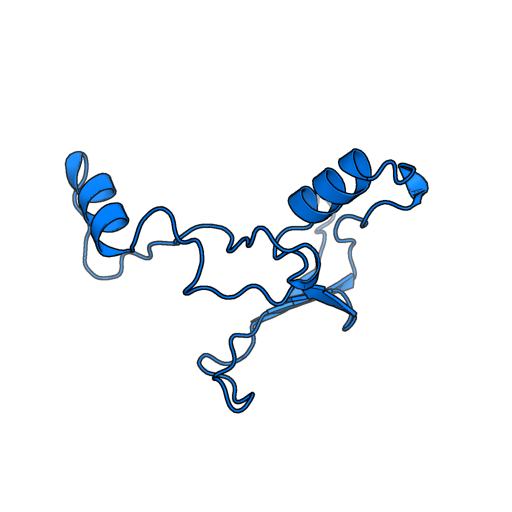8 8.398 -2.349 1.00 96.62 87 GLU A N 1
ATOM 635 C CA . GLU A 1 87 ? -6.268 8.807 -2.206 1.00 96.62 87 GLU A CA 1
ATOM 636 C C . GLU A 1 87 ? -7.177 7.599 -2.409 1.00 96.62 87 GLU A C 1
ATOM 638 O O . GLU A 1 87 ? -6.824 6.651 -3.117 1.00 96.62 87 GLU A O 1
ATOM 643 N N . VAL A 1 88 ? -8.340 7.644 -1.764 1.00 95.81 88 VAL A N 1
ATOM 644 C CA . VAL A 1 88 ? -9.433 6.698 -1.984 1.00 95.81 88 VAL A CA 1
ATOM 645 C C . VAL A 1 88 ? -10.579 7.477 -2.598 1.00 95.81 88 VAL A C 1
ATOM 647 O O . VAL A 1 88 ? -10.994 8.502 -2.047 1.00 95.81 88 VAL A O 1
ATOM 650 N N . CYS A 1 89 ? -11.090 6.975 -3.715 1.00 95.19 89 CYS A N 1
ATOM 651 C CA . CYS A 1 89 ? -12.204 7.573 -4.431 1.00 95.19 89 CYS A CA 1
ATOM 652 C C . CYS A 1 89 ? -13.412 6.635 -4.427 1.00 95.19 89 CYS A C 1
ATOM 654 O O . CYS A 1 89 ? -13.265 5.412 -4.410 1.00 95.19 89 CYS A O 1
ATOM 656 N N . ASP A 1 90 ? -14.609 7.216 -4.433 1.00 94.06 90 ASP A N 1
ATOM 657 C CA . ASP A 1 90 ? -15.842 6.474 -4.671 1.00 94.06 90 ASP A CA 1
ATOM 658 C C . ASP A 1 90 ? -15.985 6.078 -6.152 1.00 94.06 90 ASP A C 1
ATOM 660 O O . ASP A 1 90 ? -15.155 6.407 -7.002 1.00 94.06 90 ASP A O 1
ATOM 664 N N . ALA A 1 91 ? -17.072 5.376 -6.479 1.00 92.25 91 ALA A N 1
ATOM 665 C CA . ALA A 1 91 ? -17.350 4.934 -7.845 1.00 92.25 91 ALA A CA 1
ATOM 666 C C . ALA A 1 91 ? -17.559 6.092 -8.846 1.00 92.25 91 ALA A C 1
ATOM 668 O O . ALA A 1 91 ? -17.547 5.863 -10.052 1.00 92.25 91 ALA A O 1
ATOM 669 N N . GLN A 1 92 ? -17.768 7.322 -8.367 1.00 94.69 92 GLN A N 1
ATOM 670 C CA . GLN A 1 92 ? -17.897 8.531 -9.180 1.00 94.69 92 GLN A CA 1
ATOM 671 C C . GLN A 1 92 ? -16.575 9.313 -9.270 1.00 94.69 92 GLN A C 1
ATOM 673 O O . GLN A 1 92 ? -16.550 10.401 -9.844 1.00 94.69 92 GLN A O 1
ATOM 678 N N . GLY A 1 93 ? -15.482 8.784 -8.711 1.00 92.62 93 GLY A N 1
ATOM 679 C CA . GLY A 1 93 ? -14.167 9.421 -8.712 1.00 92.62 93 GLY A CA 1
ATOM 680 C C . GLY A 1 93 ? -14.007 10.530 -7.669 1.00 92.62 93 GLY A C 1
ATOM 681 O O . GLY A 1 93 ? -13.032 11.277 -7.722 1.00 92.62 93 GLY A O 1
ATOM 682 N N . ARG A 1 94 ? -14.937 10.671 -6.717 1.00 95.44 94 ARG A N 1
ATOM 683 C CA . ARG A 1 94 ? -14.848 11.690 -5.661 1.00 95.44 94 ARG A CA 1
ATOM 684 C C . ARG A 1 94 ? -14.030 11.161 -4.496 1.00 95.44 94 ARG A C 1
ATOM 686 O O . ARG A 1 94 ? -14.229 10.028 -4.064 1.00 95.44 94 ARG A O 1
ATOM 693 N N . THR A 1 95 ? -13.146 11.996 -3.956 1.00 95.62 95 THR A N 1
ATOM 694 C CA . THR A 1 95 ? -12.339 11.626 -2.788 1.00 95.62 95 THR A CA 1
ATOM 695 C C . THR A 1 95 ? -13.217 11.359 -1.561 1.00 95.62 95 THR A C 1
ATOM 697 O O . THR A 1 95 ? -14.121 12.136 -1.253 1.00 95.62 95 THR A O 1
ATOM 700 N N . VAL A 1 96 ? -12.945 10.255 -0.861 1.00 96.12 96 VAL A N 1
ATOM 701 C CA . VAL A 1 96 ? -13.705 9.821 0.324 1.00 96.12 96 VAL A CA 1
ATOM 702 C C . VAL A 1 96 ? -13.091 10.368 1.613 1.00 96.12 96 VAL A C 1
ATOM 704 O O . VAL A 1 96 ? -13.813 10.785 2.514 1.00 96.12 96 VAL A O 1
ATOM 707 N N . PHE A 1 97 ? -11.758 10.388 1.699 1.00 96.25 97 PHE A N 1
ATOM 708 C CA . PHE A 1 97 ? -11.019 10.763 2.915 1.00 96.25 97 PHE A CA 1
ATOM 709 C C . PHE A 1 97 ? -10.101 11.980 2.721 1.00 96.25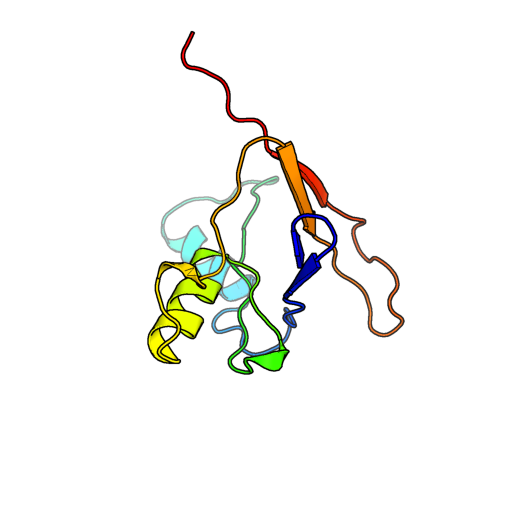 97 PHE A C 1
ATOM 711 O O . PHE A 1 97 ? -9.380 12.358 3.640 1.00 96.25 97 PHE A O 1
ATOM 718 N N . GLY A 1 98 ? -10.097 12.579 1.527 1.00 97.31 98 GLY A N 1
ATOM 719 C CA . GLY A 1 98 ? -9.011 13.448 1.086 1.00 97.31 98 GLY A CA 1
ATOM 720 C C . GLY A 1 98 ? -7.814 12.643 0.572 1.00 97.31 98 GLY A C 1
ATOM 721 O O . GLY A 1 98 ? -7.866 11.416 0.444 1.00 97.31 98 GLY A O 1
ATOM 722 N N . ALA A 1 99 ? -6.736 13.354 0.250 1.00 97.00 99 ALA A N 1
ATOM 723 C CA . ALA A 1 99 ? -5.491 12.757 -0.214 1.00 97.00 99 ALA A CA 1
ATOM 724 C C . ALA A 1 99 ? -4.381 12.947 0.820 1.00 97.00 99 ALA A C 1
ATOM 726 O O . ALA A 1 99 ? -4.209 14.035 1.369 1.00 97.00 99 ALA A O 1
ATOM 727 N N . ILE A 1 100 ? -3.605 11.892 1.035 1.00 97.69 100 ILE A N 1
ATOM 728 C CA . ILE A 1 100 ? -2.271 11.991 1.619 1.00 97.69 100 ILE A CA 1
ATOM 729 C C . ILE A 1 100 ? -1.346 12.399 0.476 1.00 97.69 100 ILE A C 1
ATOM 731 O O . ILE A 1 1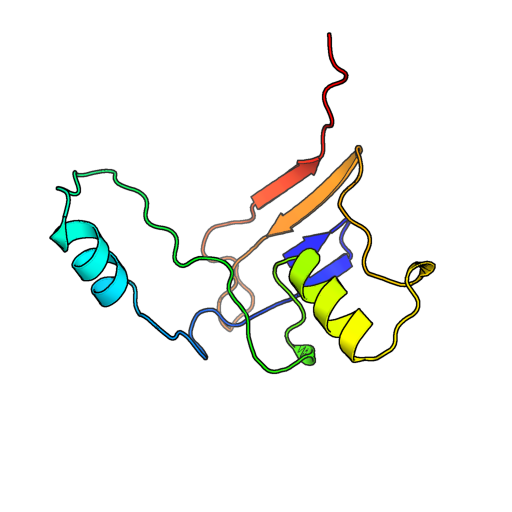00 ? -1.294 11.701 -0.533 1.00 97.69 100 ILE A O 1
ATOM 735 N N . ASP A 1 101 ? -0.647 13.519 0.622 1.00 97.94 101 ASP A N 1
ATOM 736 C CA . ASP A 1 101 ? 0.248 14.071 -0.396 1.00 97.94 101 ASP A CA 1
ATOM 737 C C . ASP A 1 101 ? 1.510 14.584 0.301 1.00 97.94 101 ASP A C 1
ATOM 739 O O . ASP A 1 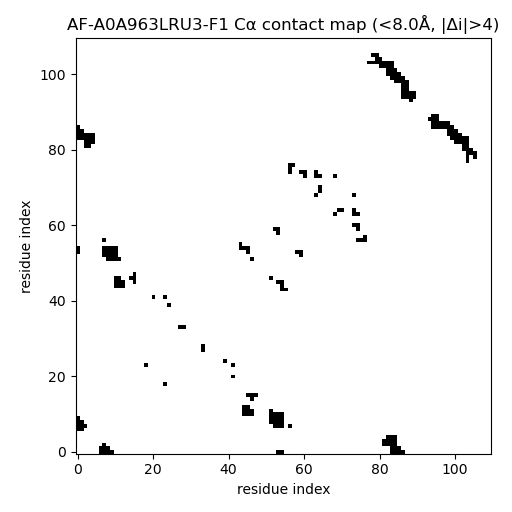101 ? 1.463 15.575 1.035 1.00 97.94 101 ASP A O 1
ATOM 743 N N . GLN A 1 102 ? 2.601 13.823 0.204 1.00 98.12 102 GLN A N 1
ATOM 744 C CA . GLN A 1 102 ? 3.778 14.020 1.050 1.00 98.12 102 GLN A CA 1
ATOM 745 C C . GLN A 1 102 ? 5.080 13.960 0.244 1.00 98.12 102 GLN A C 1
ATOM 747 O O . GLN A 1 102 ? 5.292 12.989 -0.491 1.00 98.12 102 GLN A O 1
ATOM 752 N N . PRO A 1 103 ? 5.984 14.945 0.414 1.00 97.62 103 PRO A N 1
ATOM 753 C CA . PRO A 1 103 ? 7.336 14.852 -0.109 1.00 97.62 103 PRO A CA 1
ATOM 754 C C . PRO A 1 103 ? 8.192 13.928 0.764 1.00 97.62 103 PRO A C 1
ATOM 756 O O . PRO A 1 103 ? 8.074 13.904 1.990 1.00 97.62 103 PRO A O 1
ATOM 759 N N . VAL A 1 104 ? 9.106 13.215 0.125 1.00 97.69 104 VAL A N 1
ATOM 760 C CA . VAL A 1 104 ? 10.139 12.410 0.764 1.00 97.69 104 VAL A CA 1
ATOM 761 C C . VAL A 1 104 ? 11.299 13.327 1.132 1.00 97.69 104 VAL A C 1
ATOM 763 O O . VAL A 1 104 ? 11.799 14.096 0.304 1.00 97.69 104 VAL A O 1
ATOM 766 N N . ARG A 1 105 ? 11.716 13.240 2.395 1.00 96.19 105 ARG A N 1
ATOM 767 C CA . ARG A 1 105 ? 12.911 13.894 2.922 1.00 96.19 105 ARG A CA 1
ATOM 768 C C . ARG A 1 105 ? 13.804 12.843 3.556 1.00 96.19 105 ARG A C 1
ATOM 770 O O . ARG A 1 105 ? 13.345 12.085 4.407 1.00 96.19 105 ARG A O 1
ATOM 777 N N . ILE A 1 106 ? 15.050 12.778 3.109 1.00 93.56 106 ILE A N 1
ATOM 778 C CA . ILE A 1 106 ? 16.087 11.969 3.740 1.00 93.56 106 ILE A CA 1
ATOM 779 C C . ILE A 1 106 ? 16.907 12.917 4.600 1.00 93.56 106 ILE A C 1
ATOM 781 O O . ILE A 1 106 ? 17.700 13.706 4.087 1.00 93.56 106 ILE A O 1
ATOM 785 N N . ASP A 1 107 ? 16.710 12.838 5.910 1.00 88.38 107 ASP A N 1
ATOM 786 C CA . ASP A 1 107 ? 17.554 13.575 6.838 1.00 88.38 107 ASP A CA 1
ATOM 787 C C . ASP A 1 107 ? 18.977 13.016 6.750 1.00 88.38 107 ASP A C 1
ATOM 789 O O . ASP A 1 107 ? 19.213 11.816 6.935 1.00 88.38 107 ASP A O 1
ATOM 793 N N . ALA A 1 108 ? 19.938 13.884 6.430 1.00 79.62 108 ALA A N 1
ATOM 794 C CA . ALA A 1 108 ? 21.341 13.527 6.552 1.00 79.62 108 ALA A CA 1
ATOM 795 C C . ALA A 1 108 ? 21.632 13.211 8.030 1.00 79.62 108 ALA A C 1
ATOM 797 O O . ALA A 1 108 ? 21.115 13.913 8.905 1.00 79.62 108 ALA A O 1
ATOM 798 N N . PRO A 1 109 ? 22.441 12.181 8.338 1.00 75.00 109 PRO A N 1
ATOM 799 C CA . PRO A 1 109 ? 22.876 11.966 9.709 1.00 75.00 109 PRO A CA 1
ATOM 800 C C . PRO A 1 109 ? 23.606 13.229 10.187 1.00 75.00 109 PRO A C 1
ATOM 802 O O . PRO A 1 109 ? 24.564 13.668 9.547 1.00 75.00 109 PRO A O 1
ATOM 805 N N . GLY A 1 110 ? 23.075 13.838 11.250 1.00 58.22 110 GLY A N 1
ATOM 806 C CA . GLY A 1 110 ? 23.676 14.987 11.930 1.00 58.22 110 GLY A CA 1
ATOM 807 C C . GLY A 1 110 ? 24.899 14.624 12.757 1.00 58.22 110 GLY A C 1
ATOM 808 O O . GLY A 1 110 ? 25.121 13.416 13.008 1.00 58.22 110 GLY A O 1
#

Foldseek 3Di:
DDKQNHDQFAADPPPPQPDDPVRVVVVVCPVDDDDPPDDDDSPFGDDPDCNRGGPDLVVQQVVCVVVVNDPVRRRDDDDQQMKDKDFDADPVRHTDPDIDIDGDHDDDDD

Sequence (110 aa):
VQVNGHRLGEPHANTEVIFDFGQIIAHLARTRGLCAGSIIGAGTISNASAAAGSACITEARVRQILDGVPEEQLCPYLRDGDTVRMEVCDAQGRTVFGAIDQPVRIDAPG

Nearest PDB structures (foldseek):
  3wpa-assembly1_A  TM=2.955E-01  e=7.893E+00  Acinetobacter sp. Tol 5
  2iu7-assembly1_J  TM=2.528E-01  e=8.445E+00  Escherichia coli
  2ivb-assembly1_C  TM=2.453E-01  e=6.895E+00  Escherichia coli
  6tv0-assembly1_D  TM=2.274E-01  e=6.895E+00  Serratia sp. (in: enterobacteria)
  2iu7-assembly1_I  TM=2.319E-01  e=9.036E+00  Escherichia coli

Radius of gyration: 16.96 Å; Cα contacts (8 Å, |Δi|>4): 129; chains: 1; bounding box: 42×28×42 Å

Secondary structure (DSSP, 8-state):
-EETTEE-B---TTSS-SS-HHHHHHHHHTSS---TT----------S-GGGB-S-HHHHHHHHHHTT--GGGSPPPP-TT-EEEEEEE-TTS-EEEEEEEEE---PPP-

pLDDT: mean 93.87, std 5.76, range [58.22, 98.25]